Protein AF-A0A2A2KCZ2-F1 (afdb_monomer_lite)

Organism: NCBI:txid2018661

Sequence (161 aa):
MAMDSARHLDGGKSAVALHACGDLHVRLLQLASEQGCRQIARQQRDVDEYLPTPSLPVSWLAKPFEHYCRDLAELKQLTINGQPDWVALEAAGQQRLAEVRNLEQVRNLFRRPLEMWLVLDRALFLQEQGYSVRLGVFCDYPLTPRNLLLLGERDATPQRG

pLDDT: mean 72.14, std 15.45, range [35.94, 94.56]

Radius of gyration: 23.12 Å; chains: 1; bounding box: 53×38×65 Å

Structure (mmCIF, N/CA/C/O backbone):
data_AF-A0A2A2KCZ2-F1
#
_entry.id   AF-A0A2A2KCZ2-F1
#
loop_
_atom_site.group_PDB
_atom_site.id
_atom_site.type_symbol
_atom_site.label_atom_id
_atom_site.label_alt_id
_atom_site.label_comp_id
_atom_site.label_asym_id
_atom_site.label_entity_id
_atom_site.label_seq_id
_atom_site.pdbx_PDB_ins_code
_atom_site.Cartn_x
_atom_site.Cartn_y
_atom_site.Cartn_z
_atom_site.occupancy
_atom_site.B_iso_or_equiv
_atom_site.auth_seq_id
_atom_site.auth_comp_id
_atom_site.auth_asym_id
_atom_site.auth_atom_id
_atom_site.pdbx_PDB_model_num
ATOM 1 N N . MET A 1 1 ? -20.838 2.737 -1.923 1.00 35.94 1 MET A N 1
ATOM 2 C CA . MET A 1 1 ? -21.644 3.786 -1.260 1.00 35.94 1 MET A CA 1
ATOM 3 C C . MET A 1 1 ? -20.817 4.382 -0.126 1.00 35.94 1 MET A C 1
ATOM 5 O O . MET A 1 1 ? -20.566 3.686 0.839 1.00 35.94 1 MET A O 1
ATOM 9 N N . ALA A 1 2 ? -20.335 5.620 -0.272 1.00 36.41 2 ALA A N 1
ATOM 10 C CA . ALA A 1 2 ? -19.580 6.356 0.759 1.00 36.41 2 ALA A CA 1
ATOM 11 C C . ALA A 1 2 ? -20.438 7.442 1.454 1.00 36.41 2 ALA A C 1
ATOM 13 O O . ALA A 1 2 ? -19.913 8.274 2.185 1.00 36.41 2 ALA A O 1
ATOM 14 N N . MET A 1 3 ? -21.754 7.462 1.191 1.00 36.12 3 MET A N 1
ATOM 15 C CA . MET A 1 3 ? -22.663 8.533 1.625 1.00 36.12 3 MET A CA 1
ATOM 16 C C . MET A 1 3 ? -23.255 8.346 3.033 1.00 36.12 3 MET A C 1
ATOM 18 O O . MET A 1 3 ? -23.709 9.330 3.606 1.00 36.12 3 MET A O 1
ATOM 22 N N . ASP A 1 4 ? -23.213 7.149 3.633 1.00 45.16 4 ASP A N 1
ATOM 23 C CA . ASP A 1 4 ? -23.752 6.940 4.995 1.00 45.16 4 ASP A CA 1
ATOM 24 C C . ASP A 1 4 ? -22.767 7.316 6.114 1.00 45.16 4 ASP A C 1
ATOM 26 O O . ASP A 1 4 ? -23.179 7.604 7.237 1.00 45.16 4 ASP A O 1
ATOM 30 N N . SER A 1 5 ? -21.468 7.410 5.817 1.00 43.41 5 SER A N 1
ATOM 31 C CA . SER A 1 5 ? -20.439 7.746 6.812 1.00 43.41 5 SER A CA 1
ATOM 32 C C . SER A 1 5 ? -20.624 9.149 7.403 1.00 43.41 5 SER A C 1
ATOM 34 O O . SER A 1 5 ? -20.308 9.377 8.569 1.00 43.41 5 SER A O 1
ATOM 36 N N . ALA A 1 6 ? -21.174 10.084 6.618 1.00 49.56 6 ALA A N 1
ATOM 37 C CA . ALA A 1 6 ? -21.399 11.468 7.033 1.00 49.56 6 ALA A CA 1
ATOM 38 C C . ALA A 1 6 ? -22.488 11.603 8.113 1.00 49.56 6 ALA A C 1
ATOM 40 O O . ALA A 1 6 ? -22.423 12.508 8.938 1.00 49.56 6 ALA A O 1
ATOM 41 N N . ARG A 1 7 ? -23.458 10.677 8.167 1.00 49.88 7 ARG A N 1
ATOM 42 C CA . ARG A 1 7 ? -24.548 10.691 9.164 1.00 49.88 7 ARG A CA 1
ATOM 43 C C . ARG A 1 7 ? -24.089 10.338 10.579 1.00 49.88 7 ARG A C 1
ATOM 45 O O . ARG A 1 7 ? -24.850 10.492 11.530 1.00 49.88 7 ARG A O 1
ATOM 52 N N . HIS A 1 8 ? -22.861 9.848 10.730 1.00 49.50 8 HIS A N 1
ATOM 53 C CA . HIS A 1 8 ? -22.297 9.437 12.013 1.00 49.50 8 HIS A CA 1
ATOM 54 C C . HIS A 1 8 ? -21.296 10.444 12.596 1.00 49.50 8 HIS A C 1
ATOM 56 O O . HIS A 1 8 ? -20.684 10.141 13.617 1.00 49.50 8 HIS A O 1
ATOM 62 N N . LEU A 1 9 ? -21.148 11.624 11.985 1.00 49.81 9 LEU A N 1
ATOM 63 C CA . LEU A 1 9 ? -20.242 12.690 12.412 1.00 49.81 9 LEU A CA 1
ATOM 64 C C . LEU A 1 9 ? -21.070 13.883 12.912 1.00 49.81 9 LEU A C 1
ATOM 66 O O . LEU A 1 9 ? -21.432 14.758 12.135 1.00 49.81 9 LEU A O 1
ATOM 70 N N . ASP A 1 10 ? -21.404 13.888 14.201 1.00 52.94 10 ASP A N 1
ATOM 71 C CA . ASP A 1 10 ? -21.971 15.055 14.897 1.00 52.94 10 ASP A CA 1
ATOM 72 C C . ASP A 1 10 ? -20.922 15.615 15.877 1.00 52.94 10 ASP A C 1
ATOM 74 O O . ASP A 1 10 ? -19.922 14.945 16.145 1.00 52.94 10 ASP A O 1
ATOM 78 N N . GLY A 1 11 ? -21.129 16.814 16.428 1.00 49.91 11 GLY A N 1
ATOM 79 C CA . GLY A 1 11 ? -20.128 17.594 17.179 1.00 49.91 11 GLY A CA 1
ATOM 80 C C . GLY A 1 11 ? -19.484 16.916 18.403 1.00 49.91 11 GLY A C 1
ATOM 81 O O . GLY A 1 11 ? -18.478 17.410 18.904 1.00 49.91 11 GLY A O 1
ATOM 82 N N . GLY A 1 12 ? -20.017 15.779 18.868 1.00 54.19 12 GLY A N 1
ATOM 83 C CA . GLY A 1 12 ? -19.449 14.951 19.942 1.00 54.19 12 GLY A CA 1
ATOM 84 C C . GLY A 1 12 ? -18.708 13.683 19.487 1.00 54.19 12 GLY A C 1
ATOM 85 O O . GLY A 1 12 ? -18.371 12.855 20.331 1.00 54.19 12 GLY A O 1
ATOM 86 N N . LYS A 1 13 ? -18.494 13.472 18.178 1.00 53.97 13 LYS A N 1
ATOM 87 C CA . LYS A 1 13 ? -18.015 12.194 17.616 1.00 53.97 13 LYS A CA 1
ATOM 88 C C . LYS A 1 13 ? -16.659 12.355 16.931 1.00 53.97 13 LYS A C 1
ATOM 90 O O . LYS A 1 13 ? -16.546 13.009 15.899 1.00 53.97 13 LYS A O 1
ATOM 95 N N . SER A 1 14 ? -15.634 11.696 17.468 1.00 45.97 14 SER A N 1
ATOM 96 C CA . SER A 1 14 ? -14.314 11.606 16.833 1.00 45.97 14 SER A CA 1
ATOM 97 C C . SER A 1 14 ? -14.236 10.334 15.992 1.00 45.97 14 SER A C 1
ATOM 99 O O . SER A 1 14 ? -14.110 9.239 16.537 1.00 45.97 14 SER A O 1
ATOM 101 N N . ALA A 1 15 ? -14.304 10.467 14.667 1.00 43.34 15 ALA A N 1
ATOM 102 C CA . ALA A 1 15 ? -14.045 9.359 13.752 1.00 43.34 15 ALA A CA 1
ATOM 103 C C . ALA A 1 15 ? -12.599 9.405 13.258 1.00 43.34 15 ALA A C 1
ATOM 105 O O . ALA A 1 15 ? -12.141 10.416 12.728 1.00 43.34 15 ALA A O 1
ATOM 106 N N . VAL A 1 16 ? -11.891 8.286 13.395 1.00 42.09 16 VAL A N 1
ATOM 107 C CA . VAL A 1 16 ? -10.556 8.104 12.821 1.00 42.09 16 VAL A CA 1
ATOM 108 C C . VAL A 1 16 ? -10.666 7.065 11.711 1.00 42.09 16 VAL A C 1
ATOM 110 O O . VAL A 1 16 ? -10.897 5.889 11.981 1.00 42.09 16 VAL A O 1
ATOM 113 N N . ALA A 1 17 ? -10.516 7.499 10.459 1.00 41.91 17 ALA A N 1
ATOM 114 C CA . ALA A 1 17 ? -10.428 6.610 9.304 1.00 41.91 17 ALA A CA 1
ATOM 115 C C . ALA A 1 17 ? -8.953 6.420 8.916 1.00 41.91 17 ALA A C 1
ATOM 117 O O . ALA A 1 17 ? -8.271 7.365 8.522 1.00 41.91 17 ALA A O 1
ATOM 118 N N . LEU A 1 18 ? -8.448 5.191 9.028 1.00 40.06 18 LEU A N 1
ATOM 119 C CA . LEU A 1 18 ? -7.092 4.830 8.605 1.00 40.06 18 LEU A CA 1
ATOM 120 C C . LEU A 1 18 ? -7.075 4.591 7.084 1.00 40.06 18 LEU A C 1
ATOM 122 O O . LEU A 1 18 ? -7.387 3.505 6.600 1.00 40.06 18 LEU A O 1
ATOM 126 N N . HIS A 1 19 ? -6.714 5.619 6.315 1.00 37.41 19 HIS A N 1
ATOM 127 C CA . HIS A 1 19 ? -6.567 5.562 4.854 1.00 37.41 19 HIS A CA 1
ATOM 128 C C . HIS A 1 19 ? -5.353 4.710 4.428 1.00 37.41 19 HIS A C 1
ATOM 130 O O . HIS A 1 19 ? -4.286 4.872 5.015 1.00 37.41 19 HIS A O 1
ATOM 136 N N . ALA A 1 20 ? -5.507 3.826 3.419 1.00 38.91 20 ALA A N 1
ATOM 137 C CA . ALA A 1 20 ? -4.578 3.645 2.271 1.00 38.91 20 ALA A CA 1
ATOM 138 C C . ALA A 1 20 ? -4.781 2.316 1.496 1.00 38.91 20 ALA A C 1
ATOM 140 O O . ALA A 1 20 ? -4.059 1.339 1.708 1.00 38.91 20 ALA A O 1
ATOM 141 N N . CYS A 1 21 ? -5.739 2.250 0.564 1.00 39.19 21 CYS A N 1
ATOM 142 C CA . CYS A 1 21 ? -5.858 1.083 -0.336 1.00 39.19 21 CYS A CA 1
ATOM 143 C C . CYS A 1 21 ? -5.688 1.362 -1.830 1.00 39.19 21 CYS A C 1
ATOM 145 O O . CYS A 1 21 ? -5.379 0.421 -2.556 1.00 39.19 21 CYS A 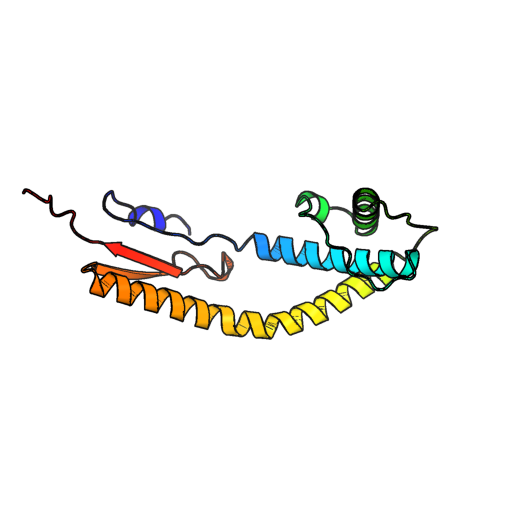O 1
ATOM 147 N N . GLY A 1 22 ? -5.721 2.621 -2.280 1.00 43.06 22 GLY A N 1
ATOM 148 C CA . GLY A 1 22 ? -5.183 2.982 -3.603 1.00 43.06 22 GLY A CA 1
ATOM 149 C C . GLY A 1 22 ? -3.665 2.772 -3.691 1.00 43.06 22 GLY A C 1
ATOM 150 O O . GLY A 1 22 ? -3.147 2.326 -4.714 1.00 43.06 22 GLY A O 1
ATOM 151 N N . ASP A 1 23 ? -2.964 2.974 -2.573 1.00 52.41 23 ASP A N 1
ATOM 152 C CA . ASP A 1 23 ? -1.507 2.844 -2.489 1.00 52.41 23 ASP A CA 1
ATOM 153 C C . ASP A 1 23 ? -1.015 1.423 -2.729 1.00 52.41 23 ASP A C 1
ATOM 155 O O . ASP A 1 23 ? 0.113 1.247 -3.167 1.00 52.41 23 ASP A O 1
ATOM 159 N N . LEU A 1 24 ? -1.829 0.392 -2.473 1.00 47.31 24 LEU A N 1
ATOM 160 C CA . LEU A 1 24 ? -1.377 -0.989 -2.644 1.00 47.31 24 LEU A CA 1
ATOM 161 C C . LEU A 1 24 ? -1.166 -1.328 -4.122 1.00 47.31 24 LEU A C 1
ATOM 163 O O . LEU A 1 24 ? -0.164 -1.945 -4.467 1.00 47.31 24 LEU A O 1
ATOM 167 N N . HIS A 1 25 ? -2.080 -0.907 -4.997 1.00 50.66 25 HIS A N 1
ATOM 168 C CA . HIS A 1 25 ? -1.945 -1.134 -6.434 1.00 50.66 25 HIS A CA 1
ATOM 169 C C . HIS A 1 25 ? -0.744 -0.367 -7.005 1.00 50.66 25 HIS A C 1
ATOM 171 O O . HIS A 1 25 ? 0.104 -0.952 -7.678 1.00 50.66 25 HIS A O 1
ATOM 177 N N . VAL A 1 26 ? -0.621 0.914 -6.641 1.00 55.31 26 VAL A N 1
ATOM 178 C CA . VAL A 1 26 ? 0.524 1.766 -6.995 1.00 55.31 26 VAL A CA 1
ATOM 179 C C . VAL A 1 26 ? 1.831 1.162 -6.480 1.00 55.31 26 VAL A C 1
ATOM 181 O O . VAL A 1 26 ? 2.804 1.070 -7.223 1.00 55.31 26 VAL A O 1
ATOM 184 N N . ARG A 1 27 ? 1.842 0.663 -5.241 1.00 60.16 27 ARG A N 1
ATOM 185 C CA . ARG A 1 27 ? 3.001 0.010 -4.631 1.00 60.16 27 ARG A CA 1
ATOM 186 C C . ARG A 1 27 ? 3.377 -1.276 -5.351 1.00 60.16 27 ARG A C 1
ATOM 188 O O . ARG A 1 27 ? 4.560 -1.528 -5.535 1.00 60.16 27 ARG A O 1
ATOM 195 N N . LEU A 1 28 ? 2.406 -2.089 -5.763 1.00 56.41 28 LEU A N 1
ATOM 196 C CA . LEU A 1 28 ? 2.672 -3.329 -6.495 1.00 56.41 28 LEU A CA 1
ATOM 197 C C . LEU A 1 28 ? 3.287 -3.056 -7.869 1.00 56.41 28 LEU A C 1
ATOM 199 O O . LEU A 1 28 ? 4.201 -3.774 -8.267 1.00 56.41 28 LEU A O 1
ATOM 203 N N . LEU A 1 29 ? 2.817 -2.021 -8.566 1.00 60.12 29 LEU A N 1
ATOM 204 C CA . LEU A 1 29 ? 3.391 -1.594 -9.841 1.00 60.12 29 LEU A CA 1
ATOM 205 C C . LEU A 1 29 ? 4.796 -0.991 -9.661 1.00 60.12 29 LEU A C 1
ATOM 207 O O . LEU A 1 29 ? 5.707 -1.338 -10.409 1.00 60.12 29 LEU A O 1
ATOM 211 N N . GLN A 1 30 ? 5.009 -0.173 -8.625 1.00 64.81 30 GLN A N 1
ATOM 212 C CA . GLN A 1 30 ? 6.338 0.344 -8.269 1.00 64.81 30 GLN A CA 1
ATOM 213 C C . GLN A 1 30 ? 7.320 -0.789 -7.947 1.00 64.81 30 GLN A C 1
ATOM 215 O O . GLN A 1 30 ? 8.419 -0.811 -8.490 1.00 64.81 30 GLN A O 1
ATOM 220 N N . LEU A 1 31 ? 6.915 -1.769 -7.131 1.00 65.69 31 LEU A N 1
ATOM 221 C CA . LEU A 1 31 ? 7.751 -2.918 -6.769 1.00 65.69 31 LEU A CA 1
ATOM 222 C C . LEU A 1 31 ? 8.126 -3.772 -7.985 1.00 65.69 31 LEU A C 1
ATOM 224 O O . LEU A 1 31 ? 9.270 -4.208 -8.085 1.00 65.69 31 LEU A O 1
ATOM 228 N N . ALA A 1 32 ? 7.186 -4.007 -8.906 1.00 64.19 32 ALA A N 1
ATOM 229 C CA . ALA A 1 32 ? 7.450 -4.738 -10.147 1.00 64.19 32 ALA A CA 1
ATOM 230 C C . ALA A 1 32 ? 8.558 -4.058 -10.958 1.00 64.19 32 ALA A C 1
ATOM 232 O O . ALA A 1 32 ? 9.524 -4.682 -11.398 1.00 64.19 32 ALA A O 1
ATOM 233 N N . SER A 1 33 ? 8.430 -2.742 -11.087 1.00 65.81 33 SER A N 1
ATOM 234 C CA . SER A 1 33 ? 9.309 -1.941 -11.916 1.00 65.81 33 SER A CA 1
ATOM 235 C C . SER A 1 33 ? 10.679 -1.697 -11.260 1.00 65.81 33 SER A C 1
ATOM 237 O O . SER A 1 33 ? 11.715 -1.753 -11.922 1.00 65.81 33 SER A O 1
ATOM 239 N N . GLU A 1 34 ? 10.727 -1.532 -9.933 1.00 66.88 34 GLU A N 1
ATOM 240 C CA . GLU A 1 34 ? 11.967 -1.522 -9.142 1.00 66.88 34 GLU A CA 1
ATOM 241 C C . GLU A 1 34 ? 12.758 -2.828 -9.289 1.00 66.88 34 GLU A C 1
ATOM 243 O O . GLU A 1 34 ? 13.985 -2.797 -9.390 1.00 66.88 34 GLU A O 1
ATOM 248 N N . GLN A 1 35 ? 12.084 -3.981 -9.323 1.00 68.62 35 GLN A N 1
ATOM 249 C CA . GLN A 1 35 ? 12.750 -5.277 -9.474 1.00 68.62 35 GLN A CA 1
ATOM 250 C C . GLN A 1 35 ? 13.380 -5.453 -10.857 1.00 68.62 35 GLN A C 1
ATOM 252 O O . GLN A 1 35 ? 14.534 -5.879 -10.931 1.00 68.62 35 GLN A O 1
ATOM 257 N N . GLY A 1 36 ? 12.679 -5.061 -11.926 1.00 66.38 36 GLY A N 1
ATOM 258 C CA . GLY A 1 36 ? 13.248 -5.043 -13.278 1.00 66.38 36 GLY A CA 1
ATOM 259 C C . GLY A 1 36 ? 14.468 -4.118 -13.37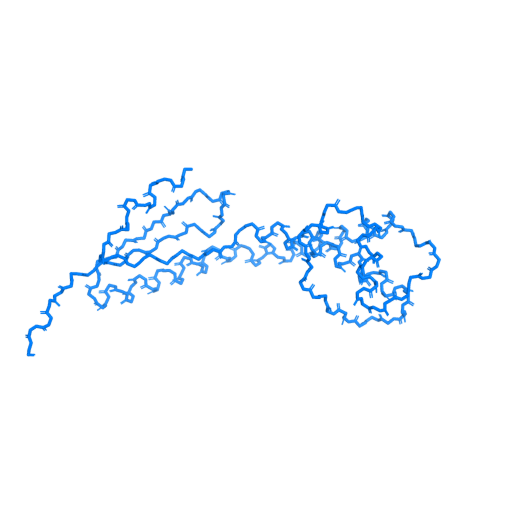6 1.00 66.38 36 GLY A C 1
ATOM 260 O O . GLY A 1 36 ? 15.513 -4.489 -13.908 1.00 66.38 36 GLY A O 1
ATOM 261 N N . CYS A 1 37 ? 14.405 -2.947 -12.739 1.00 70.75 37 CYS A N 1
ATOM 262 C CA . CYS A 1 37 ? 15.535 -2.015 -12.703 1.00 70.75 37 CYS A CA 1
ATOM 263 C C . CYS A 1 37 ? 16.713 -2.529 -11.870 1.00 70.75 37 CYS A C 1
ATOM 265 O O . CYS A 1 37 ? 17.867 -2.292 -12.220 1.00 70.75 37 CYS A O 1
ATOM 267 N N . ARG A 1 38 ? 16.451 -3.278 -10.796 1.00 70.88 38 ARG A N 1
ATOM 268 C CA . ARG A 1 38 ? 17.494 -3.947 -10.009 1.00 70.88 38 ARG A CA 1
ATOM 269 C C . ARG A 1 38 ? 18.234 -5.001 -10.827 1.00 70.88 38 ARG A C 1
ATOM 271 O O . ARG A 1 38 ? 19.444 -5.134 -10.678 1.00 70.88 38 ARG A O 1
ATOM 278 N N . GLN A 1 39 ? 17.531 -5.741 -11.683 1.00 73.38 39 GLN A N 1
ATOM 279 C CA . GLN A 1 39 ? 18.151 -6.718 -12.580 1.00 73.38 39 GLN A CA 1
ATOM 280 C C . GLN A 1 39 ? 19.069 -6.030 -13.594 1.00 73.38 39 GLN A C 1
ATOM 282 O O . GLN A 1 39 ? 20.217 -6.444 -13.739 1.00 73.38 39 GLN A O 1
ATOM 287 N N . ILE A 1 40 ? 18.617 -4.923 -14.190 1.00 74.38 40 ILE A N 1
ATOM 288 C CA . ILE A 1 40 ? 19.448 -4.091 -15.073 1.00 74.38 40 ILE A CA 1
ATOM 289 C C . ILE A 1 40 ? 20.670 -3.556 -14.323 1.00 74.38 40 ILE A C 1
ATOM 291 O O . ILE A 1 40 ? 21.791 -3.676 -14.806 1.00 74.38 40 ILE A O 1
ATOM 295 N N . ALA A 1 41 ? 20.480 -2.996 -13.126 1.00 72.62 41 ALA A N 1
ATOM 296 C CA . ALA A 1 41 ? 21.571 -2.441 -12.333 1.00 72.62 41 ALA A CA 1
ATOM 297 C C . ALA A 1 41 ? 22.621 -3.503 -11.972 1.00 72.62 41 ALA A C 1
ATOM 299 O O . ALA A 1 41 ? 23.810 -3.229 -12.096 1.00 72.62 41 ALA A O 1
ATOM 300 N N . ARG A 1 42 ? 22.200 -4.717 -11.592 1.00 73.69 42 ARG A N 1
ATOM 301 C CA . ARG A 1 42 ? 23.107 -5.849 -11.337 1.00 73.69 42 ARG A CA 1
ATOM 302 C C . ARG A 1 42 ? 23.889 -6.246 -12.589 1.00 73.69 42 ARG A C 1
ATOM 304 O O . ARG A 1 42 ? 25.102 -6.371 -12.513 1.00 73.69 42 ARG A O 1
ATOM 311 N N . GLN A 1 43 ? 23.217 -6.386 -13.735 1.00 73.12 43 GLN A N 1
ATOM 312 C CA . GLN A 1 43 ? 23.870 -6.729 -15.007 1.00 73.12 43 GLN A CA 1
ATOM 313 C C . GLN A 1 43 ? 24.871 -5.659 -15.467 1.00 73.12 43 GLN A C 1
ATOM 315 O O . GLN A 1 43 ? 25.885 -5.990 -16.067 1.00 73.12 43 GLN A O 1
ATOM 320 N N . GLN A 1 44 ? 24.585 -4.381 -15.204 1.00 73.31 44 GLN A N 1
ATOM 321 C CA . GLN A 1 44 ? 25.402 -3.255 -15.670 1.00 73.31 44 GLN A CA 1
ATOM 322 C C . GLN A 1 44 ? 26.529 -2.876 -14.701 1.00 73.31 44 GLN A C 1
ATOM 324 O O . GLN A 1 44 ? 27.541 -2.334 -15.136 1.00 73.31 44 GLN A O 1
ATOM 329 N N . ARG A 1 45 ? 26.358 -3.114 -13.393 1.00 71.31 45 ARG A N 1
ATOM 330 C CA . ARG A 1 45 ? 27.364 -2.785 -12.369 1.00 71.31 45 ARG A CA 1
ATOM 331 C C . ARG A 1 45 ? 28.220 -3.967 -11.935 1.00 71.31 45 ARG A C 1
ATOM 333 O O . ARG A 1 45 ? 29.229 -3.720 -11.292 1.00 71.31 45 ARG A O 1
ATOM 340 N N . ASP A 1 46 ? 27.813 -5.200 -12.237 1.00 67.31 46 ASP A N 1
ATOM 341 C CA . ASP A 1 46 ? 28.437 -6.433 -11.728 1.00 67.31 46 ASP A CA 1
ATOM 342 C C . ASP A 1 46 ? 28.542 -6.475 -10.186 1.00 67.31 46 ASP A C 1
ATOM 344 O O . ASP A 1 46 ? 29.431 -7.082 -9.598 1.00 67.31 46 ASP A O 1
ATOM 348 N N . VAL A 1 47 ? 27.616 -5.792 -9.500 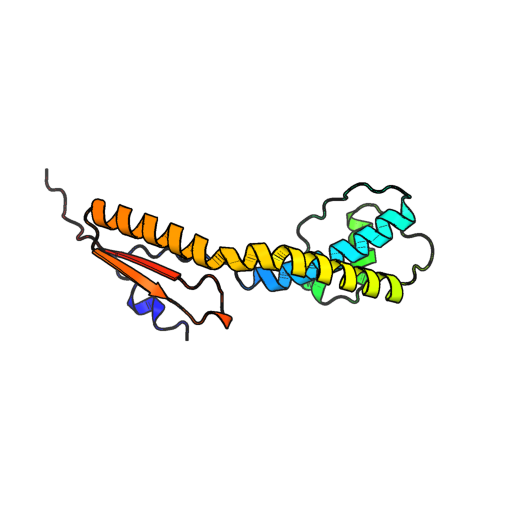1.00 70.38 47 VAL A N 1
ATOM 349 C CA . VAL A 1 47 ? 27.545 -5.734 -8.034 1.00 70.38 47 VAL A CA 1
ATOM 350 C C . VAL A 1 47 ? 26.133 -6.097 -7.584 1.00 70.38 47 VAL A C 1
ATOM 352 O O . VAL A 1 47 ? 25.150 -5.507 -8.043 1.00 70.38 47 VAL A O 1
ATOM 355 N N . ASP A 1 48 ? 26.028 -7.043 -6.646 1.00 65.44 48 ASP A N 1
ATOM 356 C CA . ASP A 1 48 ? 24.768 -7.417 -5.994 1.00 65.44 48 ASP A CA 1
ATOM 357 C C . ASP A 1 48 ? 24.511 -6.616 -4.704 1.00 65.44 48 ASP A C 1
ATOM 359 O O . ASP A 1 48 ? 24.330 -7.165 -3.617 1.00 65.44 48 ASP A O 1
ATOM 363 N N . GLU A 1 49 ? 24.499 -5.290 -4.823 1.00 68.31 49 GLU A N 1
ATOM 364 C CA . GLU A 1 49 ? 24.158 -4.392 -3.720 1.00 68.31 49 GLU A CA 1
ATOM 365 C C . GLU A 1 49 ? 22.739 -3.841 -3.900 1.00 68.31 49 GLU A C 1
ATOM 367 O O . GLU A 1 49 ? 22.273 -3.557 -5.009 1.00 68.31 49 GLU A O 1
ATOM 372 N N . TYR A 1 50 ? 21.994 -3.721 -2.799 1.00 66.88 50 TYR A N 1
ATOM 373 C CA . TYR A 1 50 ? 20.654 -3.149 -2.847 1.00 66.88 50 TYR A CA 1
ATOM 374 C C . TYR A 1 50 ? 20.712 -1.649 -3.140 1.00 66.88 50 TYR A C 1
ATOM 376 O O . TYR A 1 50 ? 21.230 -0.879 -2.338 1.00 66.88 50 TYR A O 1
ATOM 384 N N . LEU A 1 51 ? 20.099 -1.232 -4.251 1.00 65.75 51 LEU A N 1
ATOM 385 C CA . LEU A 1 51 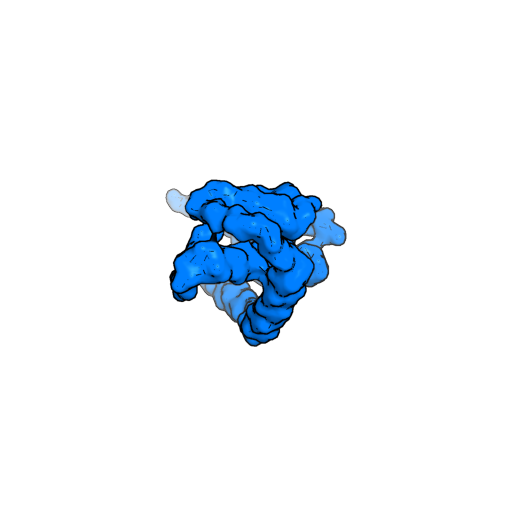? 19.939 0.176 -4.595 1.00 65.75 51 LEU A CA 1
ATOM 386 C C . LEU A 1 51 ? 18.536 0.660 -4.179 1.00 65.75 51 LEU A C 1
ATOM 388 O O . LEU A 1 51 ? 17.557 0.296 -4.832 1.00 65.75 51 LEU A O 1
ATOM 392 N N . PRO A 1 52 ? 18.397 1.457 -3.104 1.00 68.38 52 PRO A N 1
ATOM 393 C CA . PRO A 1 52 ? 17.088 1.908 -2.632 1.00 68.38 52 PRO A CA 1
ATOM 394 C C . PRO A 1 52 ? 16.482 2.915 -3.609 1.00 68.38 52 PRO A C 1
ATOM 396 O O . PRO A 1 52 ? 17.154 3.880 -3.948 1.00 68.38 52 PRO A O 1
ATOM 399 N N . THR A 1 53 ? 15.225 2.764 -4.029 1.00 61.00 53 THR A N 1
ATOM 400 C CA . THR A 1 53 ? 14.533 3.683 -4.962 1.00 61.00 53 THR A CA 1
ATOM 401 C C . THR A 1 53 ? 13.695 4.721 -4.197 1.00 61.00 53 THR A C 1
ATOM 403 O O . THR A 1 53 ? 12.984 4.337 -3.269 1.00 61.00 53 THR A O 1
ATOM 406 N N . PRO A 1 54 ? 13.784 6.036 -4.504 1.00 69.69 54 PRO A N 1
ATOM 407 C CA . PRO A 1 54 ? 12.905 7.034 -3.891 1.00 69.69 54 PRO A CA 1
ATOM 408 C C . PRO A 1 54 ? 11.457 6.823 -4.344 1.00 69.69 54 PRO A C 1
ATOM 410 O O . PRO A 1 54 ? 11.207 6.161 -5.347 1.00 69.69 54 PRO A O 1
ATOM 413 N N . SER A 1 55 ? 10.499 7.436 -3.649 1.00 69.12 55 SER A N 1
ATOM 414 C CA . SER A 1 55 ? 9.107 7.456 -4.105 1.00 69.12 55 SER A CA 1
ATOM 415 C C . SER A 1 55 ? 9.012 8.058 -5.508 1.00 69.12 55 SER A C 1
ATOM 417 O O . SER A 1 55 ? 9.363 9.220 -5.713 1.00 69.12 55 SER A O 1
ATOM 419 N N . LEU A 1 56 ? 8.531 7.268 -6.466 1.00 74.19 56 LEU A N 1
ATOM 420 C CA . LEU A 1 56 ? 8.371 7.700 -7.852 1.00 74.19 56 LEU A CA 1
ATOM 421 C C . LEU A 1 56 ? 6.958 8.239 -8.107 1.00 74.19 56 LEU A C 1
ATOM 423 O O . LEU A 1 56 ? 5.997 7.724 -7.522 1.00 74.19 56 LEU A O 1
ATOM 427 N N . PRO A 1 57 ? 6.800 9.231 -9.003 1.00 78.62 57 PRO A N 1
ATOM 428 C CA . PRO A 1 57 ? 5.485 9.723 -9.397 1.00 78.62 57 PRO A CA 1
ATOM 429 C C . PRO A 1 57 ? 4.612 8.598 -9.965 1.00 78.62 57 PRO A C 1
ATOM 431 O O . PRO A 1 57 ? 5.058 7.824 -10.808 1.00 78.62 57 PRO A O 1
ATOM 434 N N . VAL A 1 58 ? 3.337 8.543 -9.568 1.00 73.19 58 VAL A N 1
ATOM 435 C CA . VAL A 1 58 ? 2.379 7.521 -10.046 1.00 73.19 58 VAL A CA 1
ATOM 436 C C . VAL A 1 58 ? 2.227 7.547 -11.571 1.00 73.19 58 VAL A C 1
ATOM 438 O O . VAL A 1 58 ? 2.030 6.507 -12.191 1.00 73.19 58 VAL A O 1
ATOM 441 N N . SER A 1 59 ? 2.393 8.714 -12.198 1.00 80.69 59 SER A N 1
ATOM 442 C CA . SER A 1 59 ? 2.361 8.873 -13.656 1.00 80.69 59 SER A CA 1
ATOM 443 C C . SER A 1 59 ? 3.424 8.053 -14.392 1.00 80.69 59 SER A C 1
ATOM 445 O O . SER A 1 59 ? 3.235 7.728 -15.561 1.00 80.69 59 SER A O 1
ATOM 447 N N . TRP A 1 60 ? 4.520 7.672 -13.728 1.00 81.44 60 TRP A N 1
ATOM 448 C CA . TRP A 1 60 ? 5.536 6.809 -14.328 1.00 81.44 60 TRP A CA 1
ATOM 449 C C . TRP A 1 60 ? 5.027 5.391 -14.583 1.00 81.44 60 TRP A C 1
ATOM 451 O O . TRP A 1 60 ? 5.550 4.721 -15.464 1.00 81.44 60 TRP A O 1
ATOM 461 N N . LEU A 1 61 ? 3.986 4.949 -13.872 1.00 73.06 61 LEU A N 1
ATOM 462 C CA . LEU A 1 61 ? 3.399 3.619 -14.048 1.00 73.06 61 LEU A CA 1
ATOM 463 C C . LEU A 1 61 ? 2.665 3.452 -15.384 1.00 73.06 61 LEU A C 1
ATOM 465 O O . LEU A 1 61 ? 2.410 2.328 -15.797 1.00 73.06 61 LEU A O 1
ATOM 469 N N . ALA A 1 62 ? 2.327 4.555 -16.055 1.00 78.31 62 ALA A N 1
ATOM 470 C CA . ALA A 1 62 ? 1.732 4.531 -17.388 1.00 78.31 62 ALA A CA 1
ATOM 471 C C . ALA A 1 62 ? 2.782 4.448 -18.512 1.00 78.31 62 ALA A C 1
ATOM 473 O O . ALA A 1 62 ? 2.418 4.333 -19.682 1.00 78.31 62 ALA A O 1
ATOM 474 N N . LYS A 1 63 ? 4.077 4.552 -18.184 1.00 82.25 63 LYS A N 1
ATOM 475 C CA . LYS A 1 63 ? 5.156 4.518 -19.174 1.00 82.25 63 LYS A CA 1
ATOM 476 C C . LYS A 1 63 ? 5.434 3.077 -19.616 1.00 82.25 63 LYS A C 1
ATOM 478 O O . LYS A 1 63 ? 5.332 2.165 -18.795 1.00 82.25 63 LYS A O 1
ATOM 483 N N . PRO A 1 64 ? 5.864 2.863 -20.872 1.00 84.12 64 PRO A N 1
ATOM 484 C CA . PRO A 1 64 ? 6.455 1.592 -21.277 1.00 84.12 64 PRO A CA 1
ATOM 485 C C . PRO A 1 64 ? 7.631 1.217 -20.366 1.00 84.12 64 PRO A C 1
ATOM 487 O O . PRO A 1 64 ? 8.393 2.099 -19.959 1.00 84.12 64 PRO A O 1
ATOM 490 N N . PHE A 1 65 ? 7.805 -0.080 -20.092 1.00 81.31 65 PHE A N 1
ATOM 491 C CA . PHE A 1 65 ? 8.824 -0.600 -19.172 1.00 81.31 65 PHE A CA 1
ATOM 492 C C . PHE A 1 65 ? 10.230 -0.056 -19.468 1.00 81.31 65 PHE A C 1
ATOM 494 O O . PHE A 1 65 ? 10.893 0.458 -18.572 1.00 81.31 65 PHE A O 1
ATOM 501 N N . GLU A 1 66 ? 10.648 -0.053 -20.737 1.00 84.44 66 GLU A N 1
ATOM 502 C CA . GLU A 1 66 ? 11.941 0.511 -21.148 1.00 84.44 66 GLU A CA 1
ATOM 503 C C . GLU A 1 66 ? 12.102 1.982 -20.733 1.00 84.44 66 GLU A C 1
ATOM 505 O O . GLU A 1 66 ? 13.123 2.358 -20.155 1.00 84.44 66 GLU A O 1
ATOM 510 N N . HIS A 1 67 ? 11.101 2.822 -21.013 1.00 85.56 67 HIS A N 1
ATOM 511 C CA . HIS A 1 67 ? 11.166 4.252 -20.701 1.00 85.56 67 HIS A CA 1
ATOM 512 C C . HIS A 1 67 ? 11.223 4.475 -19.191 1.00 85.56 67 HIS A C 1
ATOM 514 O O . HIS A 1 67 ? 12.021 5.276 -18.715 1.00 85.56 67 HIS A O 1
ATOM 520 N N . TYR A 1 68 ? 10.443 3.704 -18.430 1.00 83.75 68 TYR A N 1
ATOM 521 C CA . TYR A 1 68 ? 10.537 3.705 -16.976 1.00 83.75 68 TYR A CA 1
ATOM 522 C C . TYR A 1 68 ? 11.956 3.362 -16.501 1.00 83.75 68 TYR A C 1
ATOM 524 O O . TYR A 1 68 ? 12.509 4.060 -15.651 1.00 83.75 68 TYR A O 1
ATOM 532 N N . CYS A 1 69 ? 12.554 2.291 -17.034 1.00 81.38 69 CYS A N 1
ATOM 533 C CA . CYS A 1 69 ? 13.881 1.841 -16.626 1.00 81.38 69 CYS A CA 1
ATOM 534 C C . CYS A 1 69 ? 14.964 2.871 -16.943 1.00 81.38 69 CYS A C 1
ATOM 536 O O . CYS A 1 69 ? 15.880 3.052 -16.141 1.00 81.38 69 CYS A O 1
ATOM 538 N N . ARG A 1 70 ? 14.858 3.555 -18.086 1.00 84.62 70 ARG A N 1
ATOM 539 C CA . ARG A 1 70 ? 15.783 4.624 -18.478 1.00 84.62 70 ARG A CA 1
ATOM 540 C C . ARG A 1 70 ? 15.672 5.833 -17.555 1.00 84.62 70 ARG A C 1
ATOM 542 O O . ARG A 1 70 ? 16.691 6.258 -17.020 1.00 84.62 70 ARG A O 1
ATOM 549 N N . ASP A 1 71 ? 14.458 6.307 -17.290 1.00 85.44 71 ASP A N 1
ATOM 550 C CA . ASP A 1 71 ? 14.239 7.445 -16.390 1.00 85.44 71 ASP A CA 1
ATOM 551 C C . ASP A 1 71 ? 14.690 7.123 -14.954 1.00 85.44 71 ASP A C 1
ATOM 553 O O . ASP A 1 71 ? 15.264 7.959 -14.252 1.00 85.44 71 ASP A O 1
ATOM 557 N N . LEU A 1 72 ? 14.460 5.886 -14.495 1.00 81.94 72 LEU A N 1
ATOM 558 C CA . LEU A 1 72 ? 14.927 5.452 -13.182 1.00 81.94 72 LEU A CA 1
ATOM 559 C C . LEU A 1 72 ? 16.454 5.316 -13.147 1.00 81.94 72 LEU A C 1
ATOM 561 O O . LEU A 1 72 ? 17.070 5.667 -12.142 1.00 81.94 72 LEU A O 1
ATOM 565 N N . ALA A 1 73 ? 17.079 4.839 -14.223 1.00 82.69 73 ALA A N 1
ATOM 566 C CA . ALA A 1 73 ? 18.529 4.786 -14.317 1.00 82.69 73 ALA A CA 1
ATOM 567 C C . ALA A 1 73 ? 19.147 6.190 -14.270 1.00 82.69 73 ALA A C 1
ATOM 569 O O . ALA A 1 73 ? 20.089 6.405 -13.510 1.00 82.69 73 ALA A O 1
ATOM 570 N N . GLU A 1 74 ? 18.572 7.162 -14.978 1.00 85.38 74 GLU A N 1
ATOM 571 C CA . GLU A 1 74 ? 18.989 8.565 -14.912 1.00 85.38 74 GLU A CA 1
ATOM 572 C C . GLU A 1 74 ? 18.873 9.120 -13.484 1.00 85.38 74 GLU A C 1
ATOM 574 O O . GLU A 1 74 ? 19.852 9.626 -12.931 1.00 85.38 74 GLU A O 1
ATOM 579 N N . LEU A 1 75 ? 17.725 8.913 -12.826 1.00 83.38 75 LEU A N 1
ATOM 580 C CA . LEU A 1 75 ? 17.509 9.311 -11.429 1.00 83.38 75 LEU A CA 1
ATOM 581 C C . LEU A 1 75 ? 18.528 8.675 -10.467 1.00 83.38 75 LEU A C 1
ATOM 583 O O . LEU A 1 75 ? 18.855 9.233 -9.419 1.00 83.38 75 LEU A O 1
ATOM 587 N N . LYS A 1 76 ? 19.019 7.484 -10.811 1.00 78.12 76 LYS A N 1
ATOM 588 C CA . LYS A 1 76 ? 19.994 6.704 -10.043 1.00 78.12 76 LYS A CA 1
ATOM 589 C C . LYS A 1 76 ? 21.436 6.877 -10.485 1.00 78.12 76 LYS A C 1
ATOM 591 O O . LYS A 1 76 ? 22.302 6.206 -9.919 1.00 78.12 76 LYS A O 1
ATOM 596 N N . GLN A 1 77 ? 21.699 7.756 -11.453 1.00 82.38 77 GLN A N 1
ATOM 597 C CA . GLN A 1 77 ? 23.029 7.957 -12.028 1.00 82.38 77 GLN A CA 1
ATOM 598 C C . GLN A 1 77 ? 23.644 6.613 -12.467 1.00 82.38 77 GLN A C 1
ATOM 600 O O . GLN A 1 77 ? 24.792 6.279 -12.176 1.00 82.38 77 GLN A O 1
ATOM 605 N N . LEU A 1 78 ? 22.811 5.781 -13.093 1.00 80.12 78 LEU A N 1
ATOM 606 C CA . LEU A 1 78 ? 23.143 4.492 -13.680 1.00 80.12 78 LEU A CA 1
ATOM 607 C C . LEU A 1 78 ? 23.350 4.666 -15.181 1.00 80.12 78 LEU A C 1
ATOM 609 O O . LEU A 1 78 ? 22.458 5.142 -15.880 1.00 80.12 78 LEU A O 1
ATOM 613 N N . THR A 1 79 ? 24.483 4.196 -15.690 1.00 78.75 79 THR A N 1
ATOM 614 C CA . THR A 1 79 ? 24.684 4.066 -17.133 1.00 78.75 79 THR A CA 1
ATOM 615 C C . THR A 1 79 ? 24.093 2.740 -17.599 1.00 78.75 79 THR A C 1
ATOM 617 O O . THR A 1 79 ? 24.454 1.682 -17.086 1.00 78.75 79 THR A O 1
ATOM 620 N N . ILE A 1 80 ? 23.182 2.789 -18.570 1.00 79.00 80 ILE A N 1
ATOM 621 C CA . ILE A 1 80 ? 22.703 1.599 -19.278 1.00 79.00 80 ILE A CA 1
ATOM 622 C C . ILE A 1 80 ? 23.535 1.474 -20.550 1.00 79.00 80 ILE A C 1
ATOM 624 O O . ILE A 1 80 ? 23.369 2.269 -21.476 1.00 79.00 80 ILE A O 1
ATOM 628 N N . ASN A 1 81 ? 24.438 0.497 -20.594 1.00 77.56 81 ASN A N 1
ATOM 629 C CA . ASN A 1 81 ? 25.251 0.240 -21.776 1.00 77.56 81 ASN A CA 1
ATOM 630 C C . ASN A 1 81 ? 24.508 -0.676 -22.756 1.00 77.56 81 ASN A C 1
ATOM 632 O O . ASN A 1 81 ? 23.920 -1.685 -22.356 1.00 77.56 81 ASN A O 1
ATOM 636 N N . GLY A 1 82 ? 24.585 -0.343 -24.047 1.00 78.62 82 GLY A N 1
ATOM 637 C CA . GLY A 1 82 ? 23.994 -1.127 -25.133 1.00 78.62 82 GLY A CA 1
ATOM 638 C C . GLY A 1 82 ? 22.462 -1.084 -25.178 1.00 78.62 82 GLY A C 1
ATOM 639 O O . GLY A 1 82 ? 21.824 -0.159 -24.672 1.00 78.62 82 GLY A O 1
ATOM 640 N N . GLN A 1 83 ? 21.873 -2.095 -25.819 1.00 80.12 83 GLN A N 1
ATOM 641 C CA . GLN A 1 83 ? 20.435 -2.363 -25.790 1.00 80.12 83 GLN A CA 1
ATOM 642 C C . GLN A 1 83 ? 20.199 -3.644 -24.984 1.00 80.12 83 GLN A C 1
ATOM 644 O O . GLN A 1 83 ? 20.376 -4.736 -25.525 1.00 80.12 83 GLN A O 1
ATOM 649 N N . PRO A 1 84 ? 19.858 -3.526 -23.687 1.00 79.88 84 PRO A N 1
ATOM 650 C CA . PRO A 1 84 ? 19.417 -4.667 -22.900 1.00 79.88 84 PRO A CA 1
ATOM 651 C C . PRO A 1 84 ? 18.214 -5.347 -23.555 1.00 79.88 84 PRO A C 1
ATOM 653 O O . PRO A 1 84 ? 17.393 -4.687 -24.194 1.00 79.88 84 PRO A O 1
ATOM 656 N N . ASP A 1 85 ? 18.077 -6.655 -23.350 1.00 83.88 85 ASP A N 1
ATOM 657 C CA . ASP A 1 85 ? 16.858 -7.371 -23.721 1.00 83.88 85 ASP A CA 1
ATOM 658 C C . ASP A 1 85 ? 15.723 -6.975 -22.766 1.00 83.88 85 ASP A C 1
ATOM 660 O O . ASP A 1 85 ? 15.522 -7.568 -21.703 1.00 83.88 85 ASP A O 1
ATOM 664 N N . TRP A 1 86 ? 15.008 -5.912 -23.133 1.00 82.25 86 TRP A N 1
ATOM 665 C CA . TRP A 1 86 ? 13.927 -5.339 -22.337 1.00 82.25 86 TRP A CA 1
ATOM 666 C C . TRP A 1 86 ? 12.801 -6.333 -22.070 1.00 82.25 86 TRP A C 1
ATOM 668 O O . TRP A 1 86 ? 12.222 -6.304 -20.988 1.00 82.25 86 TRP A O 1
ATOM 678 N N . VAL A 1 87 ? 12.522 -7.230 -23.019 1.00 83.62 87 VAL A N 1
ATOM 679 C CA . VAL A 1 87 ? 11.449 -8.223 -22.900 1.00 83.62 87 VAL A CA 1
ATOM 680 C C . VAL A 1 87 ? 11.835 -9.290 -21.880 1.00 83.62 87 VAL A C 1
ATOM 682 O O . VAL A 1 87 ? 11.047 -9.602 -20.986 1.00 83.62 87 VAL A O 1
ATOM 685 N N . ALA A 1 88 ? 13.061 -9.815 -21.961 1.00 78.25 88 ALA A N 1
ATOM 686 C CA . ALA A 1 88 ? 13.556 -10.782 -20.985 1.00 78.25 88 ALA A CA 1
ATOM 687 C C . ALA A 1 88 ? 13.652 -10.178 -19.573 1.00 78.25 88 ALA A C 1
ATOM 689 O O . ALA A 1 88 ? 13.312 -10.840 -18.591 1.00 78.25 88 ALA A O 1
ATOM 690 N N . LEU A 1 89 ? 14.070 -8.914 -19.465 1.00 76.38 89 LEU A N 1
ATOM 691 C CA . LEU A 1 89 ? 14.147 -8.188 -18.195 1.00 76.38 89 LEU A CA 1
ATOM 692 C C . LEU A 1 89 ? 12.771 -7.911 -17.588 1.00 76.38 89 LEU A C 1
ATOM 694 O O . LEU A 1 89 ? 12.589 -8.060 -16.380 1.00 76.38 89 LEU A O 1
ATOM 698 N N . GLU A 1 90 ? 11.787 -7.543 -18.406 1.00 81.31 90 GLU A N 1
ATOM 699 C CA . GLU A 1 90 ? 10.416 -7.354 -17.940 1.00 81.31 90 GLU A CA 1
ATOM 700 C C . GLU A 1 90 ? 9.827 -8.675 -17.429 1.00 81.31 90 GLU A C 1
ATOM 702 O O . GLU A 1 90 ? 9.284 -8.726 -16.323 1.00 81.31 90 GLU A O 1
ATOM 707 N N . ALA A 1 91 ? 10.005 -9.766 -18.180 1.00 75.25 91 ALA A N 1
ATOM 708 C CA . ALA A 1 91 ? 9.552 -11.097 -17.782 1.00 75.25 91 ALA A CA 1
ATOM 709 C C . ALA A 1 91 ? 10.214 -11.564 -16.473 1.00 75.25 91 ALA A C 1
ATOM 711 O O . ALA A 1 91 ? 9.537 -12.051 -15.562 1.00 75.25 91 ALA A O 1
ATOM 712 N N . ALA A 1 92 ? 11.525 -11.358 -16.333 1.00 74.06 92 ALA A N 1
ATOM 713 C CA . ALA A 1 92 ? 12.258 -11.685 -15.115 1.00 74.06 92 ALA A CA 1
ATOM 714 C C . ALA A 1 92 ? 11.814 -10.824 -13.916 1.00 74.06 92 ALA A C 1
ATOM 716 O O . ALA A 1 92 ? 11.747 -11.323 -12.787 1.00 74.06 92 ALA A O 1
ATOM 717 N N . GLY A 1 93 ? 11.479 -9.548 -14.135 1.00 75.00 93 GLY A N 1
ATOM 718 C CA . GLY A 1 93 ? 10.893 -8.671 -13.121 1.00 75.00 93 GLY A CA 1
ATOM 719 C C . GLY A 1 93 ? 9.503 -9.140 -12.676 1.00 75.00 93 GLY A C 1
ATOM 720 O O . GLY A 1 93 ? 9.218 -9.200 -11.479 1.00 75.00 93 GLY A O 1
ATOM 721 N N . GLN A 1 94 ? 8.654 -9.555 -13.619 1.00 75.06 94 GLN A N 1
ATOM 722 C CA . GLN A 1 94 ? 7.324 -10.105 -13.334 1.00 75.06 94 GLN A CA 1
ATOM 723 C C . GLN A 1 94 ? 7.393 -11.423 -12.545 1.00 75.06 94 GLN A C 1
ATOM 725 O O . GLN A 1 94 ? 6.637 -11.604 -11.586 1.00 75.06 94 GLN A O 1
ATOM 730 N N . GLN A 1 95 ? 8.320 -12.321 -12.893 1.00 74.19 95 GLN A N 1
ATOM 731 C CA . GLN A 1 95 ? 8.530 -13.572 -12.159 1.00 74.19 95 GLN A CA 1
ATOM 732 C C . GLN A 1 95 ? 8.960 -13.304 -10.712 1.00 74.19 95 GLN A C 1
ATOM 734 O O . GLN A 1 95 ? 8.384 -13.859 -9.773 1.00 74.19 95 GLN A O 1
ATOM 739 N N . ARG A 1 96 ? 9.917 -12.392 -10.508 1.00 71.00 96 ARG A N 1
ATOM 740 C CA . ARG A 1 96 ? 10.370 -12.032 -9.160 1.00 71.00 96 ARG A CA 1
ATOM 741 C C . ARG A 1 96 ? 9.268 -11.352 -8.344 1.00 71.00 96 ARG A C 1
ATOM 743 O O . ARG A 1 96 ? 9.157 -11.594 -7.139 1.00 71.00 96 ARG A O 1
ATOM 750 N N . LEU A 1 97 ? 8.400 -10.570 -8.987 1.00 73.62 97 LEU A N 1
ATOM 751 C CA . LEU A 1 97 ? 7.244 -9.970 -8.328 1.00 73.62 97 LEU A CA 1
ATOM 752 C C . LEU A 1 97 ? 6.273 -11.046 -7.841 1.00 73.62 97 LEU A C 1
ATOM 754 O O . LEU A 1 97 ? 5.741 -10.918 -6.739 1.00 73.62 97 LEU A O 1
ATOM 758 N N . ALA A 1 98 ? 6.042 -12.096 -8.631 1.00 72.44 98 ALA A N 1
ATOM 759 C CA . ALA A 1 98 ? 5.200 -13.218 -8.229 1.00 72.44 98 ALA A CA 1
ATOM 760 C C . ALA A 1 98 ? 5.764 -13.926 -6.985 1.00 72.44 98 ALA A C 1
ATOM 762 O O . ALA A 1 98 ? 5.025 -14.174 -6.033 1.00 72.44 98 ALA A O 1
ATOM 763 N N . GLU A 1 99 ? 7.077 -14.158 -6.932 1.00 76.31 99 GLU A N 1
ATOM 764 C CA . GLU A 1 99 ? 7.744 -14.719 -5.749 1.00 76.31 99 GLU A CA 1
ATOM 765 C C . GLU A 1 99 ? 7.565 -13.826 -4.513 1.00 76.31 99 GLU A C 1
ATOM 767 O O . GLU A 1 99 ? 7.199 -14.306 -3.441 1.00 76.31 99 GLU A O 1
ATOM 772 N N . VAL A 1 100 ? 7.755 -12.509 -4.659 1.00 74.31 100 VAL A N 1
ATOM 773 C CA . VAL A 1 100 ? 7.545 -11.554 -3.560 1.00 74.31 100 VAL A CA 1
ATOM 774 C C . VAL A 1 100 ? 6.081 -11.515 -3.125 1.00 74.31 100 VAL A C 1
ATOM 776 O O . VAL A 1 100 ? 5.810 -11.499 -1.927 1.00 74.31 100 VAL A O 1
ATOM 779 N N . ARG A 1 101 ? 5.123 -11.564 -4.056 1.00 69.88 101 ARG A N 1
ATOM 780 C CA . ARG A 1 101 ? 3.688 -11.636 -3.737 1.00 69.88 101 ARG A CA 1
ATOM 781 C C . ARG A 1 101 ? 3.340 -12.894 -2.946 1.00 69.88 101 ARG A C 1
ATOM 783 O O . ARG A 1 101 ? 2.580 -12.795 -1.985 1.00 69.88 101 ARG A O 1
ATOM 790 N N . ASN A 1 102 ? 3.922 -14.039 -3.296 1.00 77.75 102 ASN A N 1
ATOM 791 C CA . ASN A 1 102 ? 3.739 -15.284 -2.547 1.00 77.75 102 ASN A CA 1
ATOM 792 C C . ASN A 1 102 ? 4.260 -15.146 -1.108 1.00 77.75 102 ASN A C 1
ATOM 794 O O . ASN A 1 102 ? 3.600 -15.573 -0.164 1.00 77.75 102 ASN A O 1
ATOM 798 N N . LEU A 1 103 ? 5.400 -14.477 -0.912 1.00 74.31 103 LEU A N 1
ATOM 799 C CA . LEU A 1 103 ? 5.919 -14.174 0.428 1.00 74.31 103 LEU A CA 1
ATOM 800 C C . LEU A 1 103 ? 5.019 -13.182 1.187 1.00 74.31 103 LEU A C 1
ATOM 802 O O . LEU A 1 103 ? 4.775 -13.340 2.385 1.00 74.31 103 LEU A O 1
ATOM 806 N N . GLU A 1 104 ? 4.468 -12.178 0.501 1.00 74.75 104 GLU A N 1
ATOM 807 C CA . GLU A 1 104 ? 3.504 -11.247 1.091 1.00 74.75 104 GLU A CA 1
ATOM 808 C C . GLU A 1 104 ? 2.165 -11.907 1.440 1.00 74.75 104 GLU A C 1
ATOM 810 O O . GLU A 1 104 ? 1.447 -11.381 2.289 1.00 74.75 104 GLU A O 1
ATOM 815 N N . GLN A 1 105 ? 1.820 -13.047 0.840 1.00 71.06 105 GLN A N 1
ATOM 816 C CA . GLN A 1 105 ? 0.568 -13.757 1.100 1.00 71.06 105 GLN A CA 1
ATOM 817 C C . GLN A 1 105 ? 0.445 -14.173 2.569 1.00 71.06 105 GLN A C 1
ATOM 819 O O . GLN A 1 105 ? -0.613 -13.984 3.168 1.00 71.06 105 GLN A O 1
ATOM 824 N N . VAL A 1 106 ? 1.542 -14.630 3.181 1.00 74.50 106 VAL A N 1
ATOM 825 C CA . VAL A 1 106 ? 1.593 -14.933 4.620 1.00 74.50 106 VAL A CA 1
ATOM 826 C C . VAL A 1 106 ? 1.326 -13.668 5.437 1.00 74.50 106 VAL A C 1
ATOM 828 O O . VAL A 1 106 ? 0.481 -13.662 6.327 1.00 74.50 106 VAL A O 1
ATOM 831 N N . ARG A 1 107 ? 1.973 -12.549 5.091 1.00 72.50 107 ARG A N 1
ATOM 832 C CA . ARG A 1 107 ? 1.738 -11.253 5.752 1.00 72.50 107 ARG A CA 1
ATOM 833 C C . ARG A 1 107 ? 0.290 -10.780 5.585 1.00 72.50 107 ARG A C 1
ATOM 835 O O . ARG A 1 107 ? -0.289 -10.210 6.507 1.00 72.50 107 ARG A O 1
ATOM 842 N N . ASN A 1 108 ? -0.299 -10.999 4.414 1.00 73.62 108 ASN A N 1
ATOM 843 C CA . ASN A 1 108 ? -1.666 -10.596 4.105 1.00 73.62 108 ASN A CA 1
ATOM 844 C C . ASN A 1 108 ? -2.696 -11.462 4.843 1.00 73.62 108 ASN A C 1
ATOM 846 O O . ASN A 1 108 ? -3.717 -10.922 5.264 1.00 73.62 108 ASN A O 1
ATOM 850 N N . LEU A 1 109 ? -2.399 -12.745 5.087 1.00 80.75 109 LEU A N 1
ATOM 851 C CA . LEU A 1 109 ? -3.234 -13.645 5.888 1.00 80.75 109 LEU A CA 1
ATOM 852 C C . LEU A 1 109 ? -3.442 -13.112 7.314 1.00 80.75 109 LEU A C 1
ATOM 854 O O . LEU A 1 109 ? -4.564 -13.093 7.812 1.00 80.75 109 LEU A O 1
ATOM 858 N N . PHE A 1 110 ? -2.376 -12.622 7.952 1.00 81.44 110 PHE A N 1
ATOM 859 C CA . PHE A 1 110 ? -2.437 -12.119 9.330 1.00 81.44 110 PHE A CA 1
ATOM 860 C C . PHE A 1 110 ? -2.858 -10.655 9.446 1.00 81.44 110 PHE A C 1
ATOM 862 O O . PHE A 1 110 ? -3.178 -10.198 10.543 1.00 81.44 110 PHE A O 1
ATOM 869 N N . ARG A 1 111 ? -2.914 -9.912 8.335 1.00 83.00 111 ARG A N 1
ATOM 870 C CA . ARG A 1 111 ? -3.235 -8.480 8.360 1.00 83.00 111 ARG A CA 1
ATOM 871 C C . ARG A 1 111 ? -4.594 -8.206 9.004 1.00 83.00 111 ARG A C 1
ATOM 873 O O . ARG A 1 111 ? -4.674 -7.376 9.901 1.00 83.00 111 ARG A O 1
ATOM 880 N N . ARG A 1 112 ? -5.651 -8.893 8.559 1.00 85.00 112 ARG A N 1
ATOM 881 C CA . ARG A 1 112 ? -7.014 -8.663 9.065 1.00 85.00 112 ARG A CA 1
ATOM 882 C C . ARG A 1 112 ? -7.202 -9.137 10.514 1.00 85.00 112 ARG A C 1
ATOM 884 O O . ARG A 1 112 ? -7.789 -8.381 11.282 1.00 85.00 112 ARG A O 1
ATOM 891 N N . PRO A 1 113 ? -6.697 -10.316 10.923 1.00 87.31 113 PRO A N 1
ATOM 892 C CA . PRO A 1 113 ? -6.694 -10.707 12.331 1.00 87.31 113 PRO A CA 1
ATOM 893 C C . PRO A 1 113 ? -6.003 -9.690 13.250 1.00 87.31 113 PRO A C 1
ATOM 895 O O . PRO A 1 113 ? -6.572 -9.323 14.273 1.00 87.31 113 PRO A O 1
ATOM 898 N N . LEU A 1 114 ? -4.822 -9.186 12.868 1.00 85.56 114 LEU A N 1
ATOM 899 C CA . LEU A 1 114 ? -4.096 -8.179 13.652 1.00 85.56 114 LEU A CA 1
ATOM 900 C C . LEU A 1 114 ? -4.839 -6.840 13.704 1.00 85.56 114 LEU A C 1
ATOM 902 O O . LEU A 1 114 ? -4.918 -6.224 14.762 1.00 85.56 114 LEU A O 1
ATOM 906 N N . GLU A 1 115 ? -5.414 -6.403 12.582 1.00 87.31 115 GLU A N 1
ATOM 907 C CA . GLU A 1 115 ? -6.245 -5.197 12.521 1.00 87.31 115 GLU A CA 1
ATOM 908 C C . GLU A 1 115 ? -7.451 -5.308 13.467 1.00 87.31 115 GLU A C 1
ATOM 910 O O . GLU A 1 115 ? -7.705 -4.398 14.252 1.00 87.31 115 GLU A O 1
ATOM 915 N N . MET A 1 116 ? -8.154 -6.445 13.444 1.00 88.94 116 MET A N 1
ATOM 916 C CA . MET A 1 116 ? -9.290 -6.702 14.331 1.00 88.94 116 MET A CA 1
ATOM 917 C C . MET A 1 116 ? -8.862 -6.702 15.800 1.00 88.94 116 MET A C 1
ATOM 919 O O . MET A 1 116 ? -9.524 -6.084 16.625 1.00 88.94 116 MET A O 1
ATOM 923 N N . TRP A 1 117 ? -7.744 -7.360 16.119 1.00 89.44 117 TRP A N 1
ATOM 924 C CA . TRP A 1 117 ? -7.212 -7.413 17.479 1.00 89.44 117 TRP A CA 1
ATOM 925 C C . TRP A 1 117 ? -6.893 -6.013 18.020 1.00 89.44 117 TRP A C 1
ATOM 927 O O . TRP A 1 117 ? -7.371 -5.658 19.093 1.00 89.44 117 TRP A O 1
ATOM 937 N N . LEU A 1 118 ? -6.185 -5.185 17.244 1.00 88.38 118 LEU A N 1
ATOM 938 C CA . LEU A 1 118 ? -5.848 -3.809 17.628 1.00 88.38 118 LEU A CA 1
ATOM 939 C C . LEU A 1 118 ? -7.088 -2.919 17.801 1.00 88.38 118 LEU A C 1
ATOM 941 O O . LEU A 1 118 ? -7.142 -2.086 18.705 1.00 88.38 118 LEU A O 1
ATOM 945 N N . VAL A 1 119 ? -8.086 -3.068 16.927 1.00 88.69 119 VAL A N 1
ATOM 946 C CA . VAL A 1 119 ? -9.320 -2.277 17.014 1.00 88.69 119 VAL A CA 1
ATOM 947 C C . VAL A 1 119 ? -10.169 -2.703 18.212 1.00 88.69 119 VAL A C 1
ATOM 949 O O . VAL A 1 119 ? -10.746 -1.840 18.872 1.00 88.69 119 VAL A O 1
ATOM 952 N N . LEU A 1 120 ? -10.224 -4.000 18.522 1.00 92.75 120 LEU A N 1
ATOM 953 C CA . LEU A 1 120 ? -10.916 -4.514 19.706 1.00 92.75 120 LEU A CA 1
ATOM 954 C C . LEU A 1 120 ? -10.223 -4.085 21.002 1.00 92.75 120 LEU A C 1
ATOM 956 O O . LEU A 1 120 ? -10.907 -3.645 21.921 1.00 92.75 120 LEU A O 1
ATOM 960 N N . ASP A 1 121 ? -8.892 -4.134 21.056 1.00 94.56 121 ASP A N 1
ATOM 961 C CA . ASP A 1 121 ? -8.112 -3.620 22.187 1.00 94.56 121 ASP A CA 1
ATOM 962 C C . ASP A 1 121 ? -8.424 -2.137 22.447 1.00 94.56 121 ASP A C 1
ATOM 964 O O . ASP A 1 121 ? -8.800 -1.739 23.551 1.00 94.56 121 ASP A O 1
ATOM 968 N N . ARG A 1 122 ? -8.421 -1.315 21.387 1.00 90.12 122 ARG A N 1
ATOM 969 C CA . ARG A 1 122 ? -8.804 0.097 21.499 1.00 90.12 122 ARG A CA 1
ATOM 970 C C . ARG A 1 122 ? -10.267 0.289 21.910 1.00 90.12 122 ARG A C 1
ATOM 972 O O . ARG A 1 122 ? -10.565 1.245 22.627 1.00 90.12 122 ARG A O 1
ATOM 979 N N . ALA A 1 123 ? -11.176 -0.561 21.436 1.00 91.50 123 ALA A N 1
ATOM 980 C CA . ALA A 1 123 ? -12.586 -0.502 21.804 1.00 91.50 123 ALA A CA 1
ATOM 981 C C . ALA A 1 123 ? -12.771 -0.741 23.308 1.00 91.50 123 ALA A C 1
ATOM 983 O O . ALA A 1 123 ? -13.443 0.057 23.959 1.00 91.50 123 ALA A O 1
ATOM 984 N N . LEU A 1 124 ? -12.115 -1.770 23.852 1.00 94.06 124 LEU A N 1
ATOM 985 C CA . LEU A 1 124 ? -12.127 -2.084 25.281 1.00 94.06 124 LEU A CA 1
ATOM 986 C C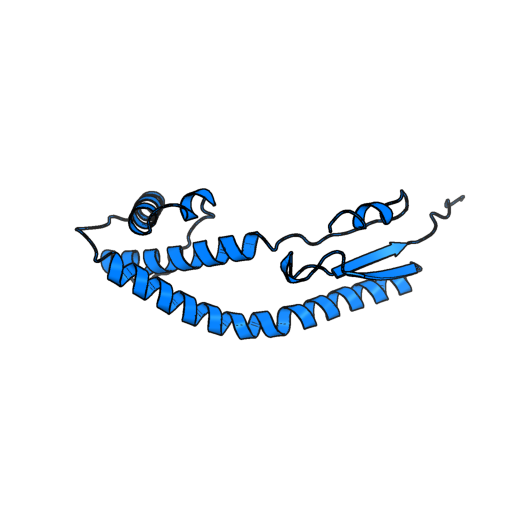 . LEU A 1 124 ? -11.566 -0.925 26.105 1.00 94.06 124 LEU A C 1
ATOM 988 O O . LEU A 1 124 ? -12.231 -0.453 27.023 1.00 94.06 124 LEU A O 1
ATOM 992 N N . PHE A 1 125 ? -10.413 -0.382 25.707 1.00 92.81 125 PHE A N 1
ATOM 993 C CA . PHE A 1 125 ? -9.833 0.787 26.365 1.00 92.81 125 PHE A CA 1
ATOM 994 C C . PHE A 1 125 ? -10.812 1.974 26.416 1.00 92.81 125 PHE A C 1
ATOM 996 O O . PHE A 1 125 ? -10.969 2.618 27.448 1.00 92.81 125 PHE A O 1
ATOM 1003 N N . LEU A 1 126 ? -11.507 2.280 25.315 1.00 89.31 126 LEU A N 1
ATOM 1004 C CA . LEU A 1 126 ? -12.492 3.368 25.295 1.00 89.31 126 LEU A CA 1
ATOM 1005 C C . LEU A 1 126 ? -13.696 3.080 26.204 1.00 89.31 126 LEU A C 1
ATOM 1007 O O . LEU A 1 126 ? -14.172 3.994 26.880 1.00 89.31 126 LEU A O 1
ATOM 1011 N N . GLN A 1 127 ? -14.160 1.830 26.258 1.00 92.12 127 GLN A N 1
ATOM 1012 C CA . GLN A 1 127 ? -15.231 1.421 27.171 1.00 92.12 127 GLN A CA 1
ATOM 1013 C C . GLN A 1 127 ? -14.821 1.607 28.638 1.00 92.12 127 GLN A C 1
ATOM 1015 O O . GLN A 1 127 ? -15.590 2.168 29.417 1.00 92.12 127 GLN A O 1
ATOM 1020 N N . GLU A 1 128 ? -13.594 1.229 29.003 1.00 94.06 128 GLU A N 1
ATOM 1021 C CA . GLU A 1 128 ? -13.037 1.447 30.346 1.00 94.06 128 GLU A CA 1
ATOM 1022 C C . GLU A 1 128 ? -12.953 2.939 30.714 1.00 94.06 128 GLU A C 1
ATOM 1024 O O . GLU A 1 128 ? -13.139 3.308 31.871 1.00 94.06 128 GLU A O 1
ATOM 1029 N N . GLN A 1 129 ? -12.740 3.820 29.729 1.00 91.12 129 GLN A N 1
ATOM 1030 C CA . GLN A 1 129 ? -12.733 5.282 29.901 1.00 91.12 129 GLN A CA 1
ATOM 1031 C C . GLN A 1 129 ? -14.139 5.921 29.911 1.00 91.12 129 GLN A C 1
ATOM 1033 O O . GLN A 1 129 ? -14.272 7.153 29.863 1.00 91.12 129 GLN A O 1
ATOM 1038 N N . GLY A 1 130 ? -15.194 5.101 29.954 1.00 89.56 130 GLY A N 1
ATOM 1039 C CA . GLY A 1 130 ? -16.585 5.542 30.042 1.00 89.56 130 GLY A CA 1
ATOM 1040 C C . GLY A 1 130 ? -17.192 6.010 28.719 1.00 89.56 130 GLY A C 1
ATOM 1041 O O . GLY A 1 130 ? -18.166 6.760 28.736 1.00 89.56 130 GLY A O 1
ATOM 1042 N N . TYR A 1 131 ? -16.625 5.618 27.574 1.00 92.06 131 TYR A N 1
ATOM 1043 C CA . TYR A 1 131 ? -17.245 5.863 26.270 1.00 92.06 131 TYR A CA 1
ATOM 1044 C C . TYR A 1 131 ? -18.243 4.752 25.926 1.00 92.06 131 TYR A C 1
ATOM 1046 O O . TYR A 1 131 ? -17.987 3.566 26.135 1.00 92.06 131 TYR A O 1
ATOM 1054 N N . SER A 1 132 ? -19.353 5.131 25.299 1.00 90.44 132 SER A N 1
ATOM 1055 C CA . SER A 1 132 ? -20.177 4.222 24.506 1.00 90.44 132 SER A CA 1
ATOM 1056 C C . SER A 1 132 ? -19.466 3.950 23.182 1.00 90.44 132 SER A C 1
ATOM 1058 O O . SER A 1 132 ? -19.137 4.883 22.447 1.00 90.44 132 SER A O 1
ATOM 1060 N N . VAL A 1 133 ? -19.188 2.682 22.880 1.00 92.19 133 VAL A N 1
ATOM 1061 C CA . VAL A 1 133 ? -18.358 2.297 21.731 1.00 92.19 133 VAL A CA 1
ATOM 1062 C C . VAL A 1 133 ? -19.162 1.490 20.717 1.00 92.19 133 VAL A C 1
ATOM 1064 O O . VAL A 1 133 ? -19.857 0.541 21.074 1.00 92.19 133 VAL A O 1
ATOM 1067 N N . ARG A 1 134 ? -19.036 1.839 19.433 1.00 91.25 134 ARG A N 1
ATOM 1068 C CA . ARG A 1 134 ? -19.588 1.090 18.296 1.00 91.25 134 ARG A CA 1
ATOM 1069 C C . ARG A 1 134 ? -18.479 0.747 17.304 1.00 91.25 134 ARG A C 1
ATOM 1071 O O . ARG A 1 134 ? -17.782 1.637 16.824 1.00 91.25 134 ARG A O 1
ATOM 1078 N N . LEU A 1 135 ? -18.350 -0.536 16.975 1.00 90.00 135 LEU A N 1
ATOM 1079 C CA . LEU A 1 135 ? -17.448 -1.048 15.943 1.00 90.00 135 LEU A CA 1
ATOM 1080 C C . LEU A 1 135 ? -18.264 -1.467 14.716 1.00 90.00 135 LEU A C 1
ATOM 1082 O O . LEU A 1 135 ? -19.264 -2.169 14.846 1.00 90.00 135 LEU A O 1
ATOM 1086 N N . GLY A 1 136 ? -17.837 -1.053 13.528 1.00 89.25 136 GLY A N 1
ATOM 1087 C CA . GLY A 1 136 ? -18.489 -1.408 12.272 1.00 89.25 136 GLY A CA 1
ATOM 1088 C C . GLY A 1 136 ? -17.547 -1.359 11.077 1.00 89.25 136 GLY A C 1
ATOM 1089 O O . GLY A 1 136 ? -16.330 -1.246 11.227 1.00 89.25 136 GLY A O 1
ATOM 1090 N N . VAL A 1 137 ? -18.127 -1.434 9.880 1.00 86.56 137 VAL A N 1
ATOM 1091 C CA . VAL A 1 137 ? -17.428 -1.206 8.611 1.00 86.56 137 VAL A CA 1
ATOM 1092 C C . VAL A 1 137 ? -17.987 0.039 7.928 1.00 86.56 137 VAL A C 1
ATOM 1094 O O . VAL A 1 137 ? -19.198 0.233 7.921 1.00 86.56 137 VAL A O 1
ATOM 1097 N N . PHE A 1 138 ? -17.127 0.888 7.359 1.00 82.69 138 PHE A N 1
ATOM 1098 C CA . PHE A 1 138 ? -17.570 2.112 6.671 1.00 82.69 138 PHE A CA 1
ATOM 1099 C C . PHE A 1 138 ? -17.710 1.949 5.151 1.00 82.69 138 PHE A C 1
ATOM 1101 O O . PHE A 1 138 ? -18.299 2.804 4.494 1.00 82.69 138 PHE A O 1
ATOM 1108 N N . CYS A 1 139 ? -17.141 0.887 4.572 1.00 78.44 139 CYS A N 1
ATOM 1109 C CA . CYS A 1 139 ? -17.271 0.567 3.150 1.00 78.44 139 CYS A CA 1
ATOM 1110 C C . CYS A 1 139 ? -16.968 -0.911 2.858 1.00 78.44 139 CYS A C 1
ATOM 1112 O O . CYS A 1 139 ? -16.457 -1.647 3.709 1.00 78.44 139 CYS A O 1
ATOM 1114 N N . ASP A 1 140 ? -17.264 -1.339 1.633 1.00 75.31 140 ASP A N 1
ATOM 1115 C CA . ASP A 1 140 ? -16.985 -2.696 1.176 1.00 75.31 140 ASP A CA 1
ATOM 1116 C C . ASP A 1 140 ? -15.478 -2.955 1.052 1.00 75.31 140 ASP A C 1
ATOM 1118 O O . ASP A 1 140 ? -14.710 -2.112 0.584 1.00 75.31 140 ASP A O 1
ATOM 1122 N N . TYR A 1 141 ? -15.059 -4.167 1.414 1.00 74.31 141 TYR A N 1
ATOM 1123 C CA . TYR A 1 141 ? -13.656 -4.592 1.376 1.00 74.31 141 TYR A CA 1
ATOM 1124 C C . TYR A 1 141 ? -12.956 -4.384 0.011 1.00 74.31 141 TYR A C 1
ATOM 1126 O O . TYR A 1 141 ? -11.785 -4.000 0.014 1.00 74.31 141 TYR A O 1
ATOM 1134 N N . PRO A 1 142 ? -13.614 -4.570 -1.158 1.00 74.62 142 PRO A N 1
ATOM 1135 C CA . PRO A 1 142 ? -12.986 -4.313 -2.457 1.00 74.62 142 PRO A CA 1
ATOM 1136 C C . PRO A 1 142 ? -12.607 -2.847 -2.704 1.00 74.62 142 PRO A C 1
ATOM 1138 O O . PRO A 1 142 ? -11.690 -2.592 -3.478 1.00 74.62 142 PRO A O 1
ATOM 1141 N N . LEU A 1 143 ? -13.281 -1.885 -2.058 1.00 68.75 143 LEU A N 1
ATOM 1142 C CA . LEU A 1 143 ? -12.887 -0.471 -2.123 1.00 68.75 143 LEU A CA 1
ATOM 1143 C C . LEU A 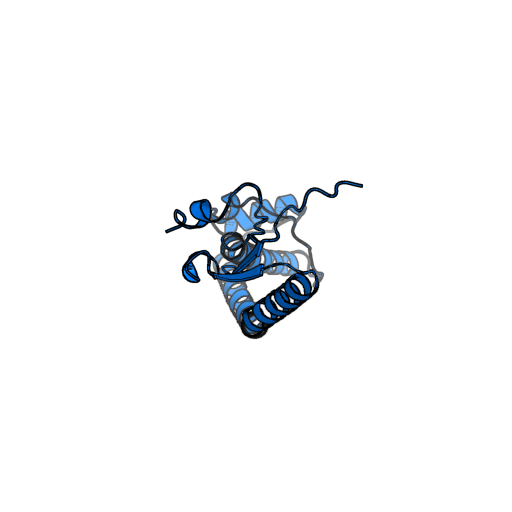1 143 ? -11.597 -0.243 -1.328 1.00 68.75 143 LEU A C 1
ATOM 1145 O O . LEU A 1 143 ? -10.678 0.438 -1.781 1.00 68.75 143 LEU A O 1
ATOM 1149 N N . THR A 1 144 ? -11.534 -0.810 -0.123 1.00 68.69 144 THR A N 1
ATOM 1150 C CA . THR A 1 144 ? -10.356 -0.773 0.743 1.00 68.69 144 THR A CA 1
ATOM 1151 C C . THR A 1 144 ? -10.420 -1.897 1.780 1.00 68.69 144 THR A C 1
ATOM 1153 O O . THR A 1 144 ? -11.381 -1.945 2.544 1.00 68.69 144 THR A O 1
ATOM 1156 N N . PRO A 1 145 ? -9.402 -2.773 1.911 1.00 72.50 145 PRO A N 1
ATOM 1157 C CA . PRO A 1 145 ? -9.322 -3.708 3.034 1.00 72.50 145 PRO A CA 1
ATOM 1158 C C . PRO A 1 145 ? -9.306 -3.037 4.415 1.00 72.50 145 PRO A C 1
ATOM 1160 O O . PRO A 1 145 ? -9.737 -3.646 5.391 1.00 72.50 145 PRO A O 1
ATOM 1163 N N . ARG A 1 146 ? -8.847 -1.780 4.499 1.00 75.00 146 ARG A N 1
ATOM 1164 C CA . ARG A 1 146 ? -8.942 -0.945 5.706 1.00 75.00 146 ARG A CA 1
ATOM 1165 C C . ARG A 1 146 ? -10.316 -0.304 5.776 1.00 75.00 146 ARG A C 1
ATOM 1167 O O . ARG A 1 146 ? -10.475 0.859 5.412 1.00 75.00 146 ARG A O 1
ATOM 1174 N N . ASN A 1 147 ? -11.308 -1.096 6.156 1.00 83.31 147 ASN A N 1
ATOM 1175 C CA . ASN A 1 147 ? -12.706 -0.680 6.173 1.00 83.31 147 ASN A CA 1
ATOM 1176 C C . ASN A 1 147 ? -13.352 -0.671 7.562 1.00 83.31 147 ASN A C 1
ATOM 1178 O O . ASN A 1 147 ? -14.554 -0.431 7.641 1.00 83.31 147 ASN A O 1
ATOM 1182 N N . LEU A 1 148 ? -12.604 -0.938 8.636 1.00 87.31 148 LEU A N 1
ATOM 1183 C CA . LEU A 1 148 ? -13.137 -0.886 9.999 1.00 87.31 148 LEU A CA 1
ATOM 1184 C C . LEU A 1 148 ? -13.339 0.561 10.462 1.00 87.31 148 LEU A C 1
ATOM 1186 O O . LEU A 1 148 ? -12.569 1.456 10.118 1.00 87.31 148 LEU A O 1
ATOM 1190 N N . LEU A 1 149 ? -14.377 0.767 11.265 1.00 86.25 149 LEU A N 1
ATOM 1191 C CA . LEU A 1 149 ? -14.739 2.036 11.878 1.00 86.25 149 LEU A CA 1
ATOM 1192 C C . LEU A 1 149 ? -14.990 1.815 13.368 1.00 86.25 149 LEU A C 1
ATOM 1194 O O . LEU A 1 149 ? -15.835 1.001 13.732 1.00 86.25 149 LEU A O 1
ATOM 1198 N N . LEU A 1 150 ? -14.297 2.577 14.211 1.00 88.38 150 LEU A N 1
ATOM 1199 C CA . LEU A 1 150 ? -14.528 2.620 15.650 1.00 88.38 150 LEU A CA 1
ATOM 1200 C C . LEU A 1 150 ? -15.086 3.994 16.022 1.00 88.38 150 LEU A C 1
ATOM 1202 O O . LEU A 1 150 ? -14.451 5.013 15.756 1.00 88.38 150 LEU A O 1
ATOM 1206 N N . LEU A 1 151 ? -16.269 4.017 16.628 1.00 87.44 151 LEU A N 1
ATOM 1207 C CA . LEU A 1 151 ? -16.925 5.223 17.122 1.00 87.44 151 LEU A CA 1
ATOM 1208 C C . LEU A 1 151 ? -16.968 5.163 18.645 1.00 87.44 151 LEU A C 1
ATOM 1210 O O . LEU A 1 151 ? -17.530 4.222 19.197 1.00 87.44 151 LEU A O 1
ATOM 1214 N N . GLY A 1 152 ? -16.384 6.158 19.306 1.00 89.31 152 GLY A N 1
ATOM 1215 C CA . GLY A 1 152 ? -16.524 6.380 20.742 1.00 89.31 152 GLY A CA 1
ATOM 1216 C C . GLY A 1 152 ? -17.351 7.635 20.982 1.00 89.31 152 GLY A C 1
ATOM 1217 O O . GLY A 1 152 ? -17.031 8.694 20.446 1.00 89.31 152 GLY A O 1
ATOM 1218 N N . GLU A 1 153 ? -18.406 7.515 21.775 1.00 87.06 153 GLU A N 1
ATOM 1219 C CA . GLU A 1 153 ? -19.301 8.608 22.143 1.00 87.06 153 GLU A CA 1
ATOM 1220 C C . GLU A 1 153 ? -19.311 8.731 23.666 1.00 87.06 153 GLU A C 1
ATOM 1222 O O . GLU A 1 153 ? -19.476 7.743 24.380 1.00 87.06 153 GLU A O 1
ATOM 1227 N N . ARG A 1 154 ? -19.109 9.940 24.176 1.00 83.50 154 ARG A N 1
ATOM 1228 C CA . ARG A 1 154 ? -19.245 10.249 25.597 1.00 83.50 154 ARG A CA 1
ATOM 1229 C C . ARG A 1 154 ? -19.903 11.607 25.694 1.00 83.50 154 ARG A C 1
ATOM 1231 O O . ARG A 1 154 ? -19.497 12.523 24.978 1.00 83.50 154 ARG A O 1
ATOM 1238 N N . ASP A 1 155 ? -20.898 11.732 26.560 1.00 74.81 155 ASP A N 1
ATOM 1239 C CA . ASP A 1 155 ? -21.522 13.024 26.799 1.00 74.81 155 ASP A CA 1
ATOM 1240 C C . ASP A 1 155 ? -20.450 14.007 27.271 1.00 74.81 155 ASP A C 1
ATOM 1242 O O . ASP A 1 155 ? -19.639 13.706 28.154 1.00 74.81 155 ASP A O 1
ATOM 1246 N N . ALA A 1 156 ? -20.415 15.184 26.651 1.00 60.97 156 ALA A N 1
ATOM 1247 C CA . ALA A 1 156 ? -19.629 16.292 27.154 1.00 60.97 156 ALA A CA 1
ATOM 1248 C C . ALA A 1 156 ? -20.298 16.771 28.444 1.00 60.97 156 ALA A C 1
ATOM 1250 O O . ALA A 1 156 ? -21.076 17.721 28.434 1.00 60.97 156 ALA A O 1
ATOM 1251 N N . THR A 1 157 ? -20.044 16.097 29.565 1.00 48.62 157 THR A N 1
ATOM 1252 C CA . THR A 1 157 ? -20.402 16.647 30.867 1.00 48.62 157 THR A CA 1
ATOM 1253 C C . THR A 1 157 ? -19.619 17.954 30.998 1.00 48.62 157 THR A C 1
ATOM 1255 O O . THR A 1 157 ? -18.384 17.909 30.978 1.00 48.62 157 THR A O 1
ATOM 1258 N N . PRO A 1 158 ? -20.268 19.130 31.100 1.00 47.31 158 PRO A N 1
ATOM 1259 C CA . PRO A 1 158 ? -19.545 20.346 31.418 1.00 47.31 158 PRO A CA 1
ATOM 1260 C C . PRO A 1 158 ? -18.972 20.124 32.815 1.00 47.31 158 PRO A C 1
ATOM 1262 O O . PRO A 1 158 ? -19.733 19.972 33.773 1.00 47.31 158 PRO A O 1
ATOM 1265 N N . GLN A 1 159 ? -17.648 20.059 32.945 1.00 46.38 159 GLN A N 1
ATOM 1266 C CA . GLN A 1 159 ? -17.011 20.147 34.253 1.00 46.38 159 GLN A CA 1
ATOM 1267 C C . GLN A 1 159 ? -17.300 21.555 34.788 1.00 46.38 159 GLN A C 1
ATOM 1269 O O . GLN A 1 159 ? -16.622 22.515 34.436 1.00 46.38 159 GLN A O 1
ATOM 1274 N N . ARG A 1 160 ? -18.372 21.698 35.574 1.00 42.22 160 ARG A N 1
ATOM 1275 C CA . ARG A 1 160 ? -18.549 22.834 36.479 1.00 42.22 160 ARG A CA 1
ATOM 1276 C C . ARG A 1 160 ? -17.835 22.484 37.779 1.00 42.22 160 ARG A C 1
ATOM 1278 O O . ARG A 1 160 ? -18.323 21.643 38.530 1.00 42.22 160 ARG A O 1
ATOM 1285 N N . GLY A 1 161 ? -16.695 23.128 37.996 1.00 37.12 161 GLY A N 1
ATOM 1286 C CA . GLY A 1 161 ? -15.984 23.239 39.265 1.00 37.12 161 GLY A CA 1
ATOM 1287 C C . GLY A 1 161 ? -15.364 24.619 39.323 1.00 37.12 161 GLY A C 1
ATOM 1288 O O . GLY A 1 161 ? -14.583 24.911 38.394 1.00 37.12 161 GLY A O 1
#

Secondary structure (DSSP, 8-state):
--SSGGGG--TT-EE-----SHHHHHHHHHHHHHHHHHHHHHHHH------PPPPPPGGGGGS-HHHHHHHHHHHTT----S---HHHHHHHHHHHHHHHHHHHHHHHHHHHHHHHHHHHHHHHHHHHTT-EEEEEESS-TTT-S--EEEEEE--------

Foldseek 3Di:
DLPVVVVQDDPQKDKDQDDDDVVVVLVLLVQLLLQLLLVQQCVQVVDNDDDDFDDDDSVLSPDDSVVSSVVSCVVVVHDRPDDPPSVVSSVVSVVVSVVVVVVCVVVVVCPLVVVVVVLVVVQVVLVVVVWDKDKDFSDDCVVPVSGIIIITGDDPPPPDD